Protein AF-A0AAV8X4K1-F1 (afdb_monomer)

Organism: NCBI:txid1586634

Nearest PDB structures (foldseek):
  5jjv-assembly1_A-2  TM=4.478E-01  e=1.675E-01  Helicobacter pylori 26695
  6en0-assembly1_A  TM=5.755E-01  e=1.522E+00  Enterococcus faecalis
  6en1-assembly1_A  TM=5.325E-01  e=1.259E+00  Enterococcus faecalis
  6en2-assembly1_B  TM=5.325E-01  e=1.621E+00  Enterococcus faecalis

Structure (mmCIF, N/CA/C/O backbone):
data_AF-A0AAV8X4K1-F1
#
_entry.id   AF-A0AAV8X4K1-F1
#
loop_
_atom_site.group_PDB
_atom_site.id
_atom_site.type_symbol
_atom_site.label_atom_id
_atom_site.label_alt_id
_atom_site.label_comp_id
_atom_site.label_asym_id
_atom_site.label_entity_id
_atom_site.label_seq_id
_atom_site.pdbx_PDB_ins_code
_atom_site.Cartn_x
_atom_site.Cartn_y
_atom_site.Cartn_z
_atom_site.occupancy
_atom_site.B_iso_or_equiv
_atom_site.auth_seq_id
_atom_site.auth_comp_id
_atom_site.auth_asym_id
_atom_site.auth_atom_id
_atom_site.pdbx_PDB_model_num
ATOM 1 N N . MET A 1 1 ? 25.367 -8.773 -40.277 1.00 38.41 1 MET A N 1
ATOM 2 C CA . MET A 1 1 ? 24.615 -7.497 -40.233 1.00 38.41 1 MET A CA 1
ATOM 3 C C . MET A 1 1 ? 23.124 -7.816 -40.137 1.00 38.41 1 MET A C 1
ATOM 5 O O . MET A 1 1 ? 22.572 -8.197 -41.152 1.00 38.41 1 MET A O 1
ATOM 9 N N . ASN A 1 2 ? 22.508 -7.791 -38.940 1.00 39.09 2 ASN A N 1
ATOM 10 C CA . ASN A 1 2 ? 21.033 -7.729 -38.762 1.00 39.09 2 ASN A CA 1
ATOM 11 C C . ASN A 1 2 ? 20.542 -7.603 -37.296 1.00 39.09 2 ASN A C 1
ATOM 13 O O . ASN A 1 2 ? 19.352 -7.737 -37.029 1.00 39.09 2 ASN A O 1
ATOM 17 N N . SER A 1 3 ? 21.407 -7.302 -36.323 1.00 43.59 3 SER A N 1
ATOM 18 C CA . SER A 1 3 ? 21.009 -7.189 -34.907 1.00 43.59 3 SER A CA 1
ATOM 19 C C . SER A 1 3 ? 20.423 -5.821 -34.508 1.00 43.59 3 SER A C 1
ATOM 21 O O . SER A 1 3 ? 19.959 -5.661 -33.386 1.00 43.59 3 SER A O 1
ATOM 23 N N . GLY A 1 4 ? 20.403 -4.832 -35.411 1.00 51.81 4 GLY A N 1
ATOM 24 C CA . GLY A 1 4 ? 19.961 -3.459 -35.110 1.00 51.81 4 GLY A CA 1
ATOM 25 C C . GLY A 1 4 ? 18.458 -3.176 -35.268 1.00 51.81 4 GLY A C 1
ATOM 26 O O . GLY A 1 4 ? 17.99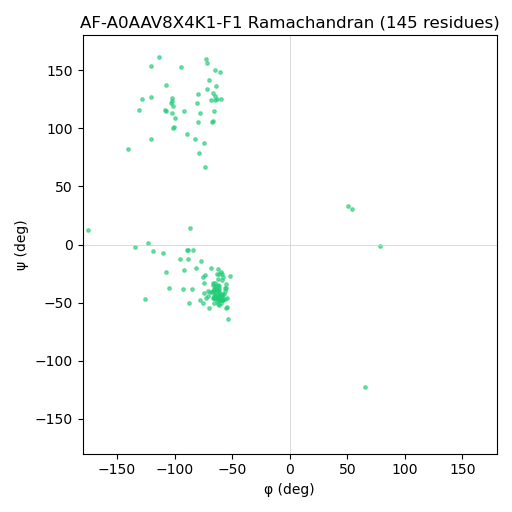4 -2.134 -34.816 1.00 51.81 4 GLY A O 1
ATOM 27 N N . SER A 1 5 ? 17.679 -4.068 -35.895 1.00 57.91 5 SER A N 1
ATOM 28 C CA . SER A 1 5 ? 16.265 -3.794 -36.231 1.00 57.91 5 SER A CA 1
ATOM 29 C C . SER A 1 5 ? 15.271 -4.265 -35.158 1.00 57.91 5 SER A C 1
ATOM 31 O O . SER A 1 5 ? 14.301 -3.567 -34.862 1.00 57.91 5 SER A O 1
ATOM 33 N N . ALA A 1 6 ? 15.513 -5.425 -34.537 1.00 62.53 6 ALA A N 1
ATOM 34 C CA . ALA A 1 6 ? 14.580 -6.032 -33.582 1.00 62.53 6 ALA A CA 1
ATOM 35 C C . ALA A 1 6 ? 14.539 -5.279 -32.241 1.00 62.53 6 ALA A C 1
ATOM 37 O O . ALA A 1 6 ? 13.466 -4.915 -31.763 1.00 62.53 6 ALA A O 1
ATOM 38 N N . THR A 1 7 ? 15.707 -4.944 -31.687 1.00 69.38 7 THR A N 1
ATOM 39 C CA . THR A 1 7 ? 15.827 -4.210 -30.417 1.00 69.38 7 THR A CA 1
ATOM 40 C C . THR A 1 7 ? 15.245 -2.797 -30.512 1.00 69.38 7 THR A C 1
ATOM 42 O O . THR A 1 7 ? 14.607 -2.320 -29.575 1.00 69.38 7 THR A O 1
ATOM 45 N N . GLY A 1 8 ? 15.398 -2.139 -31.668 1.00 77.94 8 GLY A N 1
ATOM 46 C CA . GLY A 1 8 ? 14.806 -0.825 -31.930 1.00 77.94 8 GLY A CA 1
ATOM 47 C C . GLY A 1 8 ? 13.277 -0.863 -32.003 1.00 77.94 8 GLY A C 1
ATOM 48 O O . GLY A 1 8 ? 12.614 0.001 -31.431 1.00 77.94 8 GLY A O 1
ATOM 49 N N . LYS A 1 9 ? 12.701 -1.893 -32.640 1.00 82.81 9 LYS A N 1
ATOM 50 C CA . LYS A 1 9 ? 11.244 -2.106 -32.667 1.00 82.81 9 LYS A CA 1
ATOM 51 C C . LYS A 1 9 ? 10.690 -2.400 -31.274 1.00 82.81 9 LYS A C 1
ATOM 53 O O . LYS A 1 9 ? 9.696 -1.794 -30.887 1.00 82.81 9 LYS A O 1
ATOM 58 N N . LEU A 1 10 ? 11.359 -3.262 -30.505 1.00 82.44 10 LEU A N 1
ATOM 59 C CA . LEU A 1 10 ? 10.973 -3.573 -29.127 1.00 82.44 10 LEU A CA 1
ATOM 60 C C . LEU A 1 10 ? 10.974 -2.312 -28.250 1.00 82.44 10 LEU A C 1
ATOM 62 O O . LEU A 1 10 ? 10.019 -2.069 -27.517 1.00 82.44 10 LEU A O 1
ATOM 66 N N . PHE A 1 11 ? 12.001 -1.467 -28.378 1.00 84.19 11 PHE A N 1
ATOM 67 C CA . PHE A 1 11 ? 12.064 -0.182 -27.682 1.00 84.19 11 PHE A CA 1
ATOM 68 C C . PHE A 1 11 ? 10.874 0.728 -28.022 1.00 84.19 11 PHE A C 1
ATOM 70 O O . PHE A 1 11 ? 10.235 1.258 -27.114 1.00 84.19 11 PHE A O 1
ATOM 77 N N . GLN A 1 12 ? 10.539 0.874 -29.308 1.00 86.56 12 GLN A N 1
ATOM 78 C CA . GLN A 1 12 ? 9.395 1.685 -29.742 1.00 86.56 12 GLN A CA 1
ATOM 79 C C . GLN A 1 12 ? 8.068 1.149 -29.194 1.00 86.56 12 GLN A C 1
ATOM 81 O O . GLN A 1 12 ? 7.245 1.925 -28.713 1.00 86.56 12 GLN A O 1
ATOM 86 N N . ILE A 1 13 ? 7.884 -0.174 -29.198 1.00 89.12 13 ILE A N 1
ATOM 87 C CA . ILE A 1 13 ? 6.690 -0.819 -28.639 1.00 89.12 13 ILE A CA 1
ATOM 88 C C . ILE A 1 13 ? 6.579 -0.532 -27.138 1.00 89.12 13 ILE A C 1
ATOM 90 O O . ILE A 1 13 ? 5.516 -0.124 -26.679 1.00 89.12 13 ILE A O 1
ATOM 94 N N . ILE A 1 14 ? 7.666 -0.680 -26.372 1.00 89.44 14 ILE A N 1
ATOM 95 C CA . ILE A 1 14 ? 7.671 -0.402 -24.926 1.00 89.44 14 ILE A CA 1
ATOM 96 C C . ILE A 1 14 ? 7.283 1.054 -24.655 1.00 89.44 14 ILE A C 1
ATOM 98 O O . ILE A 1 14 ? 6.441 1.319 -23.797 1.00 89.44 14 ILE A O 1
ATOM 102 N N . VAL A 1 15 ? 7.878 1.998 -25.388 1.00 90.31 15 VAL A N 1
ATOM 103 C CA . VAL A 1 15 ? 7.570 3.427 -25.247 1.00 90.31 15 VAL A CA 1
ATOM 104 C C . VAL A 1 15 ? 6.100 3.693 -25.567 1.00 90.31 15 VAL A C 1
ATOM 106 O O . VAL A 1 15 ? 5.419 4.333 -24.768 1.00 90.31 15 VAL A O 1
ATOM 109 N N . TYR A 1 16 ? 5.594 3.161 -26.682 1.00 92.56 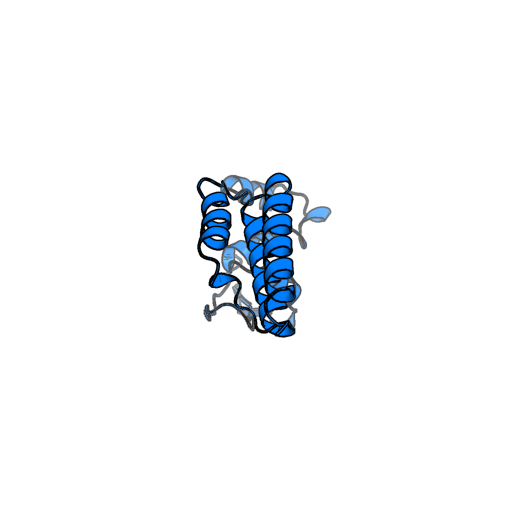16 TYR A N 1
ATOM 110 C CA . TYR A 1 16 ? 4.198 3.317 -27.081 1.00 92.56 16 TYR A CA 1
ATOM 111 C C . TYR A 1 16 ? 3.235 2.763 -26.028 1.00 92.56 16 TYR A C 1
ATOM 113 O O . TYR A 1 16 ? 2.313 3.460 -25.622 1.00 92.56 16 TYR A O 1
ATOM 121 N N . VAL A 1 17 ? 3.481 1.548 -25.531 1.00 91.69 17 VAL A N 1
ATOM 122 C CA . VAL A 1 17 ? 2.648 0.898 -24.510 1.00 91.69 17 VAL A CA 1
ATOM 123 C C . VAL A 1 17 ? 2.613 1.722 -23.222 1.00 91.69 17 VAL A C 1
ATOM 125 O O . VAL A 1 17 ? 1.538 1.972 -22.681 1.00 91.69 17 VAL A O 1
ATOM 128 N N . VAL A 1 18 ? 3.767 2.191 -22.738 1.00 92.62 18 VAL A N 1
ATOM 129 C CA . VAL A 1 18 ? 3.840 2.998 -21.508 1.00 92.62 18 VAL A CA 1
ATOM 130 C C . VAL A 1 18 ? 3.132 4.344 -21.680 1.00 92.62 18 VAL A C 1
ATOM 132 O O . VAL A 1 18 ? 2.398 4.762 -20.785 1.00 92.62 18 VAL A O 1
ATOM 135 N N . ILE A 1 19 ? 3.311 5.014 -22.822 1.00 91.44 19 ILE A N 1
ATOM 136 C CA . ILE A 1 19 ? 2.626 6.280 -23.116 1.00 91.44 19 ILE A CA 1
ATOM 137 C C . ILE A 1 19 ? 1.118 6.052 -23.237 1.00 91.44 19 ILE A C 1
ATOM 139 O O . ILE A 1 19 ? 0.353 6.780 -22.613 1.00 91.44 19 ILE A O 1
ATOM 143 N N . TYR A 1 20 ? 0.688 5.025 -23.968 1.00 94.00 20 TYR A N 1
ATOM 144 C CA . TYR A 1 20 ? -0.721 4.671 -24.109 1.00 94.00 20 TYR A CA 1
ATOM 145 C C . TYR A 1 20 ? -1.371 4.474 -22.736 1.00 94.00 20 TYR A C 1
ATOM 147 O O . TYR A 1 20 ? -2.324 5.175 -22.411 1.00 94.00 20 TYR A O 1
ATOM 155 N N . PHE A 1 21 ? -0.803 3.618 -21.876 1.00 93.44 21 PHE A N 1
ATOM 156 C CA . PHE A 1 21 ? -1.345 3.386 -20.534 1.00 93.44 21 PHE A CA 1
ATOM 157 C C . PHE A 1 21 ? -1.341 4.634 -19.651 1.00 93.44 21 PHE A C 1
ATOM 159 O O . PHE A 1 21 ? -2.235 4.766 -18.817 1.00 93.44 21 PHE A O 1
ATOM 166 N N . SER A 1 22 ? -0.400 5.565 -19.838 1.00 92.12 22 SER A N 1
ATOM 167 C CA . SER A 1 22 ? -0.348 6.798 -19.040 1.00 92.12 22 SER A CA 1
ATOM 168 C C . SER A 1 22 ? -1.608 7.664 -19.154 1.00 92.12 22 SER A C 1
ATOM 170 O O . SER A 1 22 ? -1.921 8.389 -18.216 1.00 92.12 22 SER A O 1
ATOM 172 N N . PHE A 1 23 ? -2.369 7.537 -20.246 1.00 91.38 23 PHE A N 1
ATOM 173 C CA . PHE A 1 23 ? -3.650 8.226 -20.416 1.00 91.38 23 PHE A CA 1
ATOM 174 C C . PHE A 1 23 ? -4.826 7.533 -19.715 1.00 91.38 23 PHE A C 1
ATOM 176 O O . PHE A 1 23 ? -5.841 8.176 -19.460 1.00 91.38 23 PHE A O 1
ATOM 183 N N . PHE A 1 24 ? -4.710 6.240 -19.400 1.00 91.81 24 PHE A N 1
ATOM 184 C CA . PHE A 1 24 ? -5.820 5.438 -18.870 1.00 91.81 24 PHE A CA 1
ATOM 185 C C . PHE A 1 24 ? -5.689 5.098 -17.387 1.00 91.81 24 PHE A C 1
ATOM 187 O O . PHE A 1 24 ? -6.696 4.793 -16.747 1.00 91.81 24 PHE A O 1
ATOM 194 N N . VAL A 1 25 ? -4.474 5.101 -16.827 1.00 91.62 25 VAL A N 1
ATOM 195 C CA . VAL A 1 25 ? -4.240 4.640 -15.451 1.00 91.62 25 VAL A CA 1
ATOM 196 C C . VAL A 1 25 ? -3.643 5.714 -14.561 1.00 91.62 25 VAL A C 1
ATOM 198 O O . VAL A 1 25 ? -2.917 6.600 -15.002 1.00 91.62 25 VAL A O 1
ATOM 201 N N . VAL A 1 26 ? -3.904 5.588 -13.259 1.00 90.38 26 VAL A N 1
ATOM 202 C CA . VAL A 1 26 ? -3.285 6.460 -12.260 1.00 90.38 26 VAL A CA 1
ATOM 203 C C . VAL A 1 26 ? -1.764 6.248 -12.212 1.00 90.38 26 VAL A C 1
ATOM 205 O O . VAL A 1 26 ? -1.290 5.124 -12.421 1.00 90.38 26 VAL A O 1
ATOM 208 N N . PRO A 1 27 ? -0.979 7.279 -11.858 1.00 90.94 27 PRO A N 1
ATOM 209 C CA . PRO A 1 27 ? 0.483 7.212 -11.903 1.00 90.94 27 PRO A CA 1
ATOM 210 C C . PRO A 1 27 ? 1.119 6.065 -11.103 1.00 90.94 27 PRO A C 1
ATOM 212 O O . PRO A 1 27 ? 2.106 5.465 -11.535 1.00 90.94 27 PRO A O 1
ATOM 215 N N . SER A 1 28 ? 0.524 5.692 -9.965 1.00 89.00 28 SER A N 1
ATOM 216 C CA . SER A 1 28 ? 0.991 4.555 -9.165 1.00 89.00 28 SER A CA 1
ATOM 217 C C . SER A 1 28 ? 0.830 3.224 -9.903 1.00 8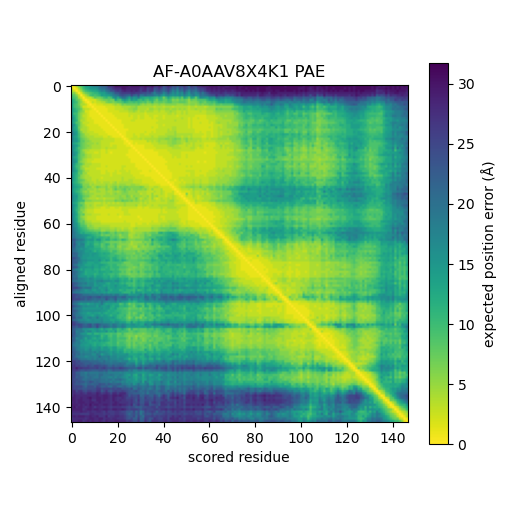9.00 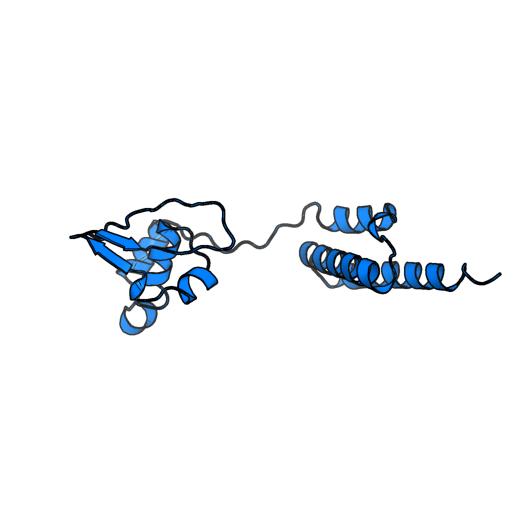28 SER A C 1
ATOM 219 O O . SER A 1 28 ? 1.714 2.375 -9.840 1.00 89.00 28 SER A O 1
ATOM 221 N N . THR A 1 29 ? -0.270 3.050 -10.637 1.00 91.31 29 THR A N 1
ATOM 222 C CA . THR A 1 29 ? -0.522 1.855 -11.453 1.00 91.31 29 THR A CA 1
ATOM 223 C C . THR A 1 29 ? 0.401 1.829 -12.666 1.00 91.31 29 THR A C 1
ATOM 225 O O . THR A 1 29 ? 0.974 0.786 -12.975 1.00 91.31 29 THR A O 1
ATOM 228 N N . LEU A 1 30 ? 0.632 2.983 -13.300 1.00 93.19 30 LEU A N 1
ATOM 229 C CA . LEU A 1 30 ? 1.594 3.108 -14.397 1.00 93.19 30 LEU A CA 1
ATOM 230 C C . LEU A 1 30 ? 2.999 2.666 -13.964 1.00 93.19 30 LEU A C 1
ATOM 232 O O . LEU A 1 30 ? 3.676 1.932 -14.684 1.00 93.19 30 LEU A O 1
ATOM 236 N N . TRP A 1 31 ? 3.425 3.069 -12.763 1.00 92.19 31 TRP A N 1
ATOM 237 C CA . TRP A 1 31 ? 4.707 2.659 -12.189 1.00 92.19 31 TRP A CA 1
ATOM 238 C C . TRP A 1 31 ? 4.799 1.143 -11.975 1.00 92.19 31 TRP A C 1
ATOM 240 O O . TRP A 1 31 ? 5.850 0.546 -12.228 1.00 92.19 31 TRP A O 1
ATOM 250 N N . VAL A 1 32 ? 3.705 0.510 -11.538 1.00 92.06 32 VAL A N 1
ATOM 251 C CA . VAL A 1 32 ? 3.621 -0.952 -11.397 1.00 92.06 32 VAL A CA 1
ATOM 252 C C . VAL A 1 32 ? 3.767 -1.626 -12.758 1.00 92.06 32 VAL A C 1
ATOM 254 O O . VAL A 1 32 ? 4.616 -2.503 -12.892 1.00 92.06 32 VAL A O 1
ATOM 257 N N . TYR A 1 33 ? 3.039 -1.183 -13.785 1.00 93.12 33 TYR A N 1
ATOM 258 C CA . TYR A 1 33 ? 3.159 -1.746 -15.136 1.00 93.12 33 TYR A CA 1
ATOM 259 C C . TYR A 1 33 ? 4.558 -1.578 -15.722 1.00 93.12 33 TYR A C 1
ATOM 261 O O . TYR A 1 33 ? 5.118 -2.539 -16.246 1.00 93.12 33 TYR A O 1
ATOM 269 N N . TYR A 1 34 ? 5.168 -0.402 -15.568 1.00 93.06 34 TYR A N 1
ATOM 270 C CA . TYR A 1 34 ? 6.561 -0.187 -15.955 1.00 93.06 34 TYR A CA 1
ATOM 271 C C . TYR A 1 34 ? 7.516 -1.138 -15.216 1.00 93.06 34 TYR A C 1
ATOM 273 O O . TYR A 1 34 ? 8.419 -1.714 -15.822 1.00 93.06 34 TYR A O 1
ATOM 281 N N . SER A 1 35 ? 7.309 -1.335 -13.911 1.00 91.56 35 SER A N 1
ATOM 282 C CA . SER A 1 35 ? 8.137 -2.232 -13.096 1.00 91.56 35 SER A CA 1
ATOM 283 C C . SER A 1 35 ? 7.972 -3.696 -13.506 1.00 91.56 35 SER A C 1
ATOM 285 O O . SER A 1 35 ? 8.968 -4.410 -13.599 1.00 91.56 35 SER A O 1
ATOM 287 N N . MET A 1 36 ? 6.745 -4.128 -13.810 1.00 93.31 36 MET A N 1
ATOM 288 C CA . MET A 1 36 ? 6.461 -5.463 -14.341 1.00 93.31 36 MET A CA 1
ATOM 289 C C . MET A 1 36 ? 7.135 -5.667 -15.696 1.00 93.31 36 MET A C 1
ATOM 291 O O . MET A 1 36 ? 7.901 -6.612 -15.844 1.00 93.31 36 MET A O 1
ATOM 295 N N . LEU A 1 37 ? 6.939 -4.743 -16.643 1.00 92.19 37 LEU A N 1
ATOM 296 C CA . LEU A 1 37 ? 7.584 -4.778 -17.960 1.00 92.19 37 LEU A CA 1
ATOM 297 C C . LEU A 1 37 ? 9.104 -4.878 -17.837 1.00 92.19 37 LEU A C 1
ATOM 299 O O . LEU A 1 37 ? 9.723 -5.712 -18.493 1.00 92.19 37 LEU A O 1
ATOM 303 N N . ARG A 1 38 ? 9.705 -4.071 -16.957 1.00 90.75 38 ARG A N 1
ATOM 304 C CA . ARG A 1 38 ? 11.144 -4.105 -16.686 1.00 90.75 38 ARG A CA 1
ATOM 305 C C . ARG A 1 38 ? 11.606 -5.471 -16.191 1.00 90.75 38 ARG A C 1
ATOM 307 O O . ARG A 1 38 ? 12.622 -5.954 -16.681 1.00 90.75 38 ARG A O 1
ATOM 314 N N . SER A 1 39 ? 10.909 -6.067 -15.227 1.00 92.06 39 SER A N 1
ATOM 315 C CA . SER A 1 39 ? 11.282 -7.381 -14.696 1.00 92.06 39 SER A CA 1
ATOM 316 C C . SER A 1 39 ? 11.109 -8.478 -15.741 1.00 92.06 39 SER A C 1
ATOM 318 O O . SER A 1 39 ? 12.023 -9.267 -15.947 1.00 92.06 39 SER A O 1
ATOM 320 N N . THR A 1 40 ? 9.980 -8.499 -16.447 1.00 91.69 40 THR A N 1
ATOM 321 C CA . THR A 1 40 ? 9.684 -9.505 -17.472 1.00 91.69 40 THR A CA 1
ATOM 322 C C . THR A 1 40 ? 10.699 -9.449 -18.612 1.00 91.69 40 THR A C 1
ATOM 324 O O . THR A 1 40 ? 11.337 -10.450 -18.912 1.00 91.69 40 THR A O 1
ATOM 327 N N . ILE A 1 41 ? 10.928 -8.275 -19.201 1.00 89.56 41 ILE A N 1
ATOM 328 C CA . ILE A 1 41 ? 11.889 -8.106 -20.304 1.00 89.56 41 ILE A CA 1
ATOM 329 C C . ILE A 1 41 ? 13.327 -8.354 -19.829 1.00 89.56 41 ILE A C 1
ATOM 331 O O . ILE A 1 41 ? 14.133 -8.905 -20.573 1.00 89.56 41 ILE A O 1
ATOM 335 N N . GLY A 1 42 ? 13.643 -8.010 -18.578 1.00 89.06 42 GLY A N 1
ATOM 336 C CA . GLY A 1 42 ? 14.929 -8.347 -17.975 1.00 89.06 42 GLY A CA 1
ATOM 337 C C . GLY A 1 42 ? 15.171 -9.857 -17.879 1.00 89.06 42 GLY A C 1
ATOM 338 O O . GLY A 1 42 ? 16.300 -10.289 -18.073 1.00 89.06 42 GLY A O 1
ATOM 339 N N . ILE A 1 43 ? 14.130 -10.657 -17.626 1.00 91.38 43 ILE A N 1
ATOM 340 C CA . ILE A 1 43 ? 14.227 -12.123 -17.549 1.00 91.38 43 ILE A CA 1
ATOM 341 C C . ILE A 1 43 ? 14.292 -12.754 -18.945 1.00 91.38 43 ILE A C 1
ATOM 343 O O . ILE A 1 43 ? 15.140 -13.607 -19.182 1.00 91.38 43 ILE A O 1
ATOM 347 N N . PHE A 1 44 ? 13.403 -12.355 -19.860 1.00 90.25 44 PHE A N 1
ATOM 348 C CA . PHE A 1 44 ? 13.252 -13.032 -21.155 1.00 90.25 44 PHE A CA 1
ATOM 349 C C . PHE A 1 44 ? 14.234 -12.548 -22.225 1.00 90.25 44 PHE A C 1
ATOM 351 O O . PHE A 1 44 ? 14.747 -13.355 -22.990 1.00 90.25 44 PHE A O 1
ATOM 358 N N . GLU A 1 45 ? 14.516 -11.246 -22.268 1.00 85.81 45 GLU A N 1
ATOM 359 C CA . GLU A 1 45 ? 15.328 -10.629 -23.326 1.00 85.81 45 GLU A CA 1
ATOM 360 C C . GLU A 1 45 ? 16.699 -10.161 -22.813 1.00 85.81 45 GLU A C 1
ATOM 362 O O . GLU A 1 45 ? 17.535 -9.711 -23.592 1.00 85.81 45 GLU A O 1
ATOM 367 N N . ASN A 1 46 ? 16.939 -10.225 -21.494 1.00 86.62 46 ASN A N 1
ATOM 368 C CA . ASN A 1 46 ? 18.137 -9.693 -20.831 1.00 86.62 46 ASN A CA 1
ATOM 369 C C . ASN A 1 46 ? 18.401 -8.202 -21.151 1.00 86.62 46 ASN A C 1
ATOM 371 O O . ASN A 1 46 ? 19.540 -7.731 -21.187 1.00 86.62 46 ASN A O 1
ATOM 375 N N . ILE A 1 47 ? 17.334 -7.431 -21.394 1.00 86.19 47 ILE A N 1
ATOM 376 C CA . ILE A 1 47 ? 17.409 -5.996 -21.694 1.00 86.19 47 ILE A CA 1
ATOM 377 C C . ILE A 1 47 ? 17.030 -5.189 -20.453 1.00 86.19 47 ILE A C 1
ATOM 379 O O . ILE A 1 47 ? 15.941 -5.318 -19.892 1.00 86.19 47 ILE A O 1
ATOM 383 N N . ASN A 1 48 ? 17.904 -4.263 -20.057 1.00 84.50 48 ASN A N 1
ATOM 384 C CA . ASN A 1 48 ? 17.640 -3.371 -18.935 1.00 84.50 48 ASN A CA 1
ATOM 385 C C . ASN A 1 48 ? 16.925 -2.083 -19.378 1.00 84.50 48 ASN A C 1
ATOM 387 O O . ASN A 1 48 ? 17.564 -1.084 -19.706 1.00 84.50 48 ASN A O 1
ATOM 391 N N . ILE A 1 49 ? 15.591 -2.064 -19.287 1.00 85.12 49 ILE A N 1
ATOM 392 C CA . ILE A 1 49 ? 14.755 -0.893 -19.632 1.00 85.12 49 ILE A CA 1
ATOM 393 C C . ILE A 1 49 ? 15.113 0.354 -18.803 1.00 85.12 49 ILE A C 1
ATOM 395 O O . ILE A 1 49 ? 14.946 1.481 -19.264 1.00 85.12 49 ILE A O 1
ATOM 399 N N . LYS A 1 50 ? 15.684 0.188 -17.599 1.00 83.81 50 LYS A N 1
ATOM 400 C CA . LYS A 1 50 ? 16.130 1.323 -16.770 1.00 83.81 50 LYS A CA 1
ATOM 401 C C . LYS A 1 50 ? 17.231 2.146 -17.449 1.00 83.81 50 LYS A C 1
ATOM 403 O O . LYS A 1 50 ? 17.406 3.308 -17.095 1.00 83.81 50 LYS A O 1
ATOM 408 N N . ALA A 1 51 ? 17.959 1.580 -18.415 1.00 84.88 51 ALA A N 1
ATOM 409 C CA . ALA A 1 51 ? 18.937 2.324 -19.205 1.00 84.88 51 ALA A CA 1
ATOM 410 C C . ALA A 1 51 ? 18.286 3.465 -20.012 1.00 84.88 51 ALA A C 1
ATOM 412 O O . ALA A 1 51 ? 18.932 4.478 -20.279 1.00 84.88 51 ALA A O 1
ATOM 413 N N . PHE A 1 52 ? 16.991 3.362 -20.332 1.00 88.19 52 PHE A N 1
ATOM 414 C CA . PHE A 1 52 ? 16.238 4.391 -21.043 1.00 88.19 52 PHE A CA 1
ATOM 415 C C . PHE A 1 52 ? 15.835 5.539 -20.108 1.00 88.19 52 PHE A C 1
ATOM 417 O O . PHE A 1 52 ? 14.687 5.652 -19.672 1.00 88.19 52 PHE A O 1
ATOM 424 N N . GLN A 1 53 ? 16.788 6.430 -19.820 1.00 88.38 53 GLN A N 1
ATOM 425 C CA . GLN A 1 53 ? 16.615 7.525 -18.856 1.00 88.38 53 GLN A CA 1
ATOM 426 C C . GLN A 1 53 ? 15.411 8.426 -19.156 1.00 88.38 53 GLN A C 1
ATOM 428 O O . GLN A 1 53 ? 14.712 8.820 -18.230 1.00 88.38 53 GLN A O 1
ATOM 433 N N . LYS A 1 54 ? 15.121 8.713 -20.435 1.00 90.94 54 LYS A N 1
ATOM 434 C CA . LYS A 1 54 ? 13.970 9.547 -20.829 1.00 90.94 54 LYS A CA 1
ATOM 435 C C . LYS A 1 54 ? 12.631 8.903 -20.462 1.00 90.94 54 LYS A C 1
ATOM 437 O O . LYS A 1 54 ? 11.775 9.562 -19.882 1.00 90.94 54 LYS A O 1
ATOM 442 N N . LEU A 1 55 ? 12.473 7.612 -20.759 1.00 90.56 55 LEU A N 1
ATOM 443 C CA . LEU A 1 55 ? 11.264 6.858 -20.423 1.00 90.56 55 LEU A CA 1
ATOM 444 C C . LEU A 1 55 ? 11.112 6.726 -18.904 1.00 90.56 55 LEU A C 1
ATOM 446 O O . LEU A 1 55 ? 10.036 6.954 -18.358 1.00 90.56 55 LEU A O 1
ATOM 450 N N . TYR A 1 56 ? 12.208 6.413 -18.212 1.00 91.31 56 TYR A N 1
ATOM 451 C CA . TYR A 1 56 ? 12.223 6.330 -16.757 1.00 91.31 56 TYR A CA 1
ATOM 452 C C . TYR A 1 56 ? 11.850 7.667 -16.096 1.00 91.31 56 TYR A C 1
ATOM 454 O O . TYR A 1 56 ? 11.021 7.697 -15.186 1.00 91.31 56 TYR A O 1
ATOM 462 N N . ALA A 1 57 ? 12.422 8.775 -16.574 1.00 92.31 57 ALA A N 1
ATOM 463 C CA . ALA A 1 57 ? 12.102 10.116 -16.100 1.00 92.31 57 ALA A CA 1
ATOM 464 C C . ALA A 1 57 ? 10.629 10.460 -16.348 1.00 92.31 57 ALA A C 1
ATOM 466 O O . ALA A 1 57 ? 9.972 10.932 -15.426 1.00 92.31 57 ALA A O 1
ATOM 467 N N . PHE A 1 58 ? 10.089 10.148 -17.532 1.00 92.50 58 PHE A N 1
ATOM 468 C CA . PHE A 1 58 ? 8.670 10.337 -17.846 1.00 92.50 58 PHE A CA 1
ATOM 469 C C . PHE A 1 58 ? 7.765 9.621 -16.836 1.00 92.50 58 PHE A C 1
ATOM 471 O O . PHE A 1 58 ? 6.943 10.262 -16.186 1.00 92.50 58 PHE A O 1
ATOM 478 N N . VAL A 1 59 ? 7.965 8.315 -16.626 1.00 92.38 59 VAL A N 1
ATOM 479 C CA . VAL A 1 59 ? 7.152 7.521 -15.686 1.00 92.38 59 VAL A CA 1
ATOM 480 C C . VAL A 1 59 ? 7.293 8.035 -14.246 1.00 92.38 59 VAL A C 1
ATOM 482 O O . VAL A 1 59 ? 6.324 8.044 -13.487 1.00 92.38 59 VAL A O 1
ATOM 485 N N . LYS A 1 60 ? 8.479 8.524 -13.862 1.00 90.12 60 LYS A N 1
ATOM 486 C CA . LYS A 1 60 ? 8.706 9.143 -12.549 1.00 90.12 60 LYS A CA 1
ATOM 487 C C . LYS A 1 60 ? 7.985 10.484 -12.404 1.00 90.12 60 LYS A C 1
ATOM 489 O O . LYS A 1 60 ? 7.416 10.742 -11.347 1.00 90.12 60 LYS A O 1
ATOM 494 N N . MET A 1 61 ? 7.989 11.315 -13.445 1.00 91.44 61 MET A N 1
ATOM 495 C CA . MET A 1 61 ? 7.320 12.617 -13.449 1.00 91.44 61 MET A CA 1
ATOM 496 C C . MET A 1 61 ? 5.802 12.490 -13.341 1.00 91.44 61 MET A C 1
ATOM 498 O O . MET A 1 61 ? 5.194 13.304 -12.659 1.00 91.44 61 MET A O 1
ATOM 502 N N . GLN A 1 62 ? 5.202 11.439 -13.909 1.00 88.81 62 GLN A N 1
ATOM 503 C CA . GLN A 1 62 ? 3.761 11.187 -13.767 1.00 88.81 62 GLN A CA 1
ATOM 504 C C . GLN A 1 62 ? 3.328 11.036 -12.300 1.00 88.81 62 GLN A C 1
ATOM 506 O O . GLN A 1 62 ? 2.210 11.387 -11.941 1.00 88.81 62 GLN A O 1
ATOM 511 N N . ASN A 1 63 ? 4.206 10.536 -11.424 1.00 85.19 63 ASN A N 1
ATOM 512 C CA . ASN A 1 63 ? 3.902 10.399 -9.997 1.00 85.19 63 ASN A CA 1
ATOM 513 C C . ASN A 1 63 ? 3.981 11.720 -9.214 1.00 85.19 63 ASN A C 1
ATOM 515 O O . ASN A 1 63 ? 3.510 11.774 -8.075 1.00 85.19 63 ASN A O 1
ATOM 519 N N . VAL A 1 64 ? 4.576 12.776 -9.774 1.00 86.94 64 VAL A N 1
ATOM 520 C CA . VAL A 1 64 ? 4.725 14.060 -9.079 1.00 86.94 64 VAL A CA 1
ATOM 521 C C . VAL A 1 64 ? 3.349 14.699 -8.901 1.00 86.94 64 VAL A C 1
ATOM 523 O O . VAL A 1 64 ? 2.606 14.882 -9.856 1.00 86.94 64 VAL A O 1
ATOM 526 N N . GLY A 1 65 ? 2.993 15.025 -7.657 1.00 81.69 65 GLY A N 1
ATOM 527 C CA . GLY A 1 65 ? 1.693 15.622 -7.326 1.00 81.69 65 GLY A CA 1
AT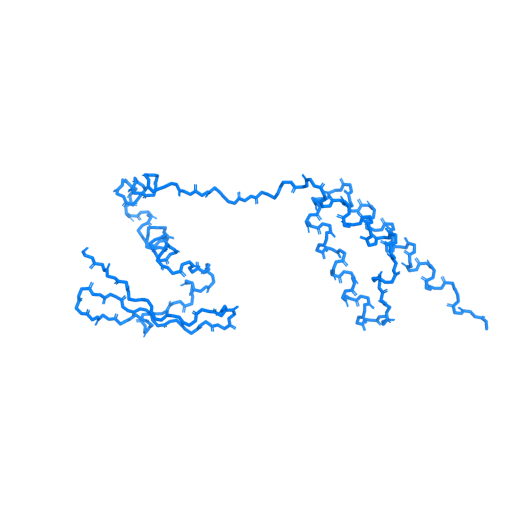OM 528 C C . GLY A 1 65 ? 0.522 14.633 -7.276 1.00 81.69 65 GLY A C 1
ATOM 529 O O . GLY A 1 65 ? -0.587 15.035 -6.920 1.00 81.69 65 GLY A O 1
ATOM 530 N N . ASN A 1 66 ? 0.747 13.343 -7.557 1.00 82.81 66 ASN A N 1
ATOM 531 C CA . ASN A 1 66 ? -0.295 12.329 -7.439 1.00 82.81 66 ASN A CA 1
ATOM 532 C C . ASN A 1 66 ? -0.709 12.150 -5.967 1.00 82.81 66 ASN A C 1
ATOM 534 O O . ASN A 1 66 ? 0.071 11.682 -5.131 1.00 82.81 66 ASN A O 1
ATOM 538 N N . LYS A 1 67 ? -1.957 12.498 -5.641 1.00 80.88 67 LYS A N 1
ATOM 539 C CA . LYS A 1 67 ? -2.522 12.271 -4.308 1.00 80.88 67 LYS A CA 1
ATOM 540 C C . LYS A 1 67 ? -2.963 10.817 -4.192 1.00 80.88 67 LYS A C 1
ATOM 542 O O . LYS A 1 67 ? -3.987 10.416 -4.737 1.00 80.88 67 LYS A O 1
ATOM 547 N N . VAL A 1 68 ? -2.192 10.027 -3.450 1.00 80.38 68 VAL A N 1
ATOM 548 C CA . VAL A 1 68 ? -2.532 8.628 -3.171 1.00 80.38 68 VAL A CA 1
ATOM 549 C C . VAL A 1 68 ? -3.873 8.559 -2.438 1.00 80.38 68 VAL A C 1
ATOM 551 O O . VAL A 1 68 ? -4.035 9.156 -1.371 1.00 80.38 68 VAL A O 1
ATOM 554 N N . LYS A 1 69 ? -4.823 7.788 -2.981 1.00 84.19 69 LYS A N 1
ATOM 555 C CA . LYS A 1 69 ? -6.071 7.451 -2.290 1.00 84.19 69 LYS A CA 1
ATOM 556 C C . LYS A 1 69 ? -5.739 6.547 -1.104 1.00 84.19 69 LYS A C 1
ATOM 558 O O . LYS A 1 69 ? -5.419 5.375 -1.281 1.00 84.19 69 LYS A O 1
ATOM 563 N N . LYS A 1 70 ? -5.789 7.102 0.103 1.00 83.44 70 LYS A N 1
ATOM 564 C CA . LYS A 1 70 ? -5.632 6.342 1.347 1.00 83.44 70 LYS A CA 1
ATOM 565 C C . LYS A 1 70 ? -7.000 5.937 1.890 1.00 83.44 70 LYS A C 1
ATOM 567 O O . LYS A 1 70 ? -7.998 6.609 1.629 1.00 83.44 70 LYS A O 1
ATOM 572 N N . ALA A 1 71 ? -7.041 4.833 2.632 1.00 83.94 71 ALA A N 1
ATOM 573 C CA . ALA A 1 71 ? -8.228 4.462 3.395 1.00 83.94 71 ALA A CA 1
ATOM 574 C C . ALA A 1 71 ? -8.550 5.553 4.430 1.00 83.94 71 ALA A C 1
ATOM 576 O O . ALA A 1 71 ? -7.639 6.211 4.941 1.00 83.94 71 ALA A O 1
ATOM 577 N N . LYS A 1 72 ? -9.841 5.747 4.734 1.00 85.56 72 LYS A N 1
ATOM 578 C CA . LYS A 1 72 ? -10.260 6.663 5.799 1.00 85.56 72 LYS A CA 1
ATOM 579 C C . LYS A 1 72 ? -9.712 6.136 7.125 1.00 85.56 72 LYS A C 1
ATOM 581 O O . LYS A 1 72 ? -9.954 4.985 7.478 1.00 85.56 72 LYS A O 1
ATOM 586 N N . ILE A 1 73 ? -8.977 6.983 7.835 1.00 85.12 73 ILE A N 1
ATOM 587 C CA . ILE A 1 73 ? -8.532 6.691 9.194 1.00 85.12 73 ILE A CA 1
ATOM 588 C C . ILE A 1 73 ? -9.718 6.989 10.112 1.00 85.12 73 ILE A C 1
ATOM 590 O O . ILE A 1 73 ? -10.253 8.096 10.078 1.00 85.12 73 ILE A O 1
ATOM 594 N N . LEU A 1 74 ? -10.157 5.984 10.868 1.00 83.69 74 LEU A N 1
ATOM 595 C CA . LEU A 1 74 ? -11.197 6.145 11.883 1.00 83.69 74 LEU A CA 1
ATOM 596 C C . LEU A 1 74 ? -10.622 6.918 13.071 1.00 83.69 74 LEU A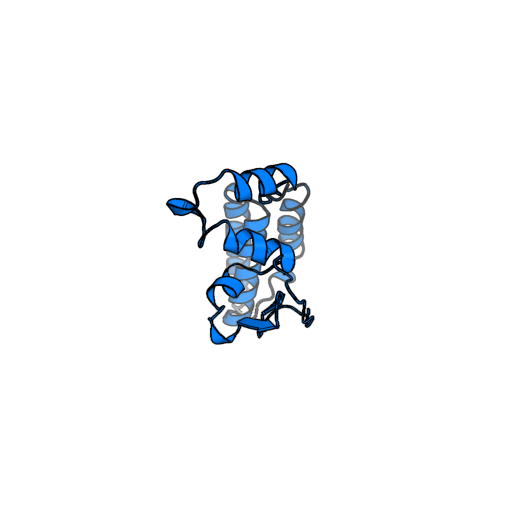 C 1
ATOM 598 O O . LEU A 1 74 ? -9.529 6.605 13.544 1.00 83.69 74 LEU A O 1
ATOM 602 N N . SER A 1 75 ? -11.361 7.915 13.549 1.00 87.50 75 SER A N 1
ATOM 603 C CA . SER A 1 75 ? -11.051 8.578 14.819 1.00 87.50 75 SER A CA 1
ATOM 604 C C . SER A 1 75 ? -11.386 7.679 16.015 1.00 87.50 75 SER A C 1
ATOM 606 O O . SER A 1 75 ? -12.204 6.767 15.903 1.00 87.50 75 SER A O 1
ATOM 608 N N . ASP A 1 76 ? -10.791 7.961 17.179 1.00 85.94 76 ASP A N 1
ATOM 609 C CA . ASP A 1 76 ? -11.079 7.232 18.426 1.00 85.94 76 ASP A CA 1
ATOM 610 C C . ASP A 1 76 ? -12.578 7.264 18.782 1.00 85.94 76 ASP A C 1
ATOM 612 O O . ASP A 1 76 ? -13.157 6.246 19.151 1.00 85.94 76 ASP A O 1
ATOM 616 N N . GLY A 1 77 ? -13.244 8.406 18.575 1.00 90.31 77 GLY A N 1
ATOM 617 C CA . GLY A 1 77 ? -14.686 8.541 18.791 1.00 90.31 77 GLY A CA 1
ATOM 618 C C . GLY A 1 77 ? -15.526 7.700 17.824 1.00 90.31 77 GLY A C 1
ATOM 619 O O . GLY A 1 77 ? -16.434 6.995 18.259 1.00 90.31 77 GLY A O 1
ATOM 620 N N . GLU A 1 78 ? -15.213 7.723 16.523 1.00 89.38 78 GLU A N 1
ATOM 621 C CA . GLU A 1 78 ? -15.906 6.891 15.523 1.00 89.38 78 GLU A CA 1
ATOM 622 C C . GLU A 1 78 ? -15.699 5.395 15.787 1.00 89.38 78 GLU A C 1
ATOM 624 O O . GLU A 1 78 ? -16.630 4.604 15.641 1.00 89.38 78 GLU A O 1
ATOM 629 N N . LEU A 1 79 ? -14.492 5.008 16.203 1.00 88.25 79 LEU A N 1
ATOM 630 C CA . LEU A 1 79 ? -14.163 3.637 16.562 1.00 88.25 79 LEU A CA 1
ATOM 631 C C . LEU A 1 79 ? -14.923 3.185 17.814 1.00 88.25 79 LEU A C 1
ATOM 633 O O . LEU A 1 79 ? -15.552 2.132 17.784 1.00 88.25 79 LEU A O 1
ATOM 637 N N . LYS A 1 80 ? -14.890 3.963 18.902 1.00 88.94 80 LYS A N 1
ATOM 638 C CA . LYS A 1 80 ? -15.623 3.648 20.139 1.00 88.94 80 LYS A CA 1
ATOM 639 C C . LYS A 1 80 ? -17.114 3.528 19.878 1.00 88.94 80 LYS A C 1
ATOM 641 O O . LYS A 1 80 ? -17.730 2.550 20.291 1.00 88.94 80 LYS A O 1
ATOM 646 N N . LYS A 1 81 ? -17.669 4.474 19.116 1.00 91.69 81 LYS A N 1
ATOM 647 C CA . LYS A 1 81 ? -19.063 4.435 18.679 1.00 91.69 81 LYS A CA 1
ATOM 648 C C . LYS A 1 81 ? -19.372 3.141 17.929 1.00 91.69 81 LYS A C 1
ATOM 650 O O . LYS A 1 81 ? -20.353 2.475 18.234 1.00 91.69 81 LYS A O 1
ATOM 655 N N . PHE A 1 82 ? -18.511 2.748 16.992 1.00 89.25 82 PHE A N 1
ATOM 656 C CA . PHE A 1 82 ? -18.660 1.491 16.264 1.00 89.25 82 PHE A CA 1
ATOM 657 C C . PHE A 1 82 ? -18.588 0.259 17.184 1.00 89.25 82 PHE A C 1
ATOM 659 O O . PHE A 1 82 ? -19.413 -0.643 17.058 1.00 89.25 82 PHE A O 1
ATOM 666 N N . LEU A 1 83 ? -17.640 0.217 18.123 1.00 88.50 83 LEU A N 1
ATOM 667 C CA . LEU A 1 83 ? -17.478 -0.913 19.041 1.00 88.50 83 LEU A CA 1
ATOM 668 C C . LEU A 1 83 ? -18.655 -1.055 20.018 1.00 88.50 83 LEU A C 1
ATOM 670 O O . LEU A 1 83 ? -19.030 -2.182 20.328 1.00 88.50 83 LEU A O 1
ATOM 674 N N . ILE A 1 84 ? -19.259 0.050 20.457 1.00 89.00 84 ILE A N 1
ATOM 675 C CA . ILE A 1 84 ? -20.353 0.050 21.440 1.00 89.00 84 ILE A CA 1
ATOM 676 C C . ILE A 1 84 ? -21.719 -0.108 20.761 1.00 89.00 84 ILE A C 1
ATOM 678 O O . ILE A 1 84 ? -22.506 -0.962 21.152 1.00 89.00 84 ILE A O 1
ATOM 682 N N . GLU A 1 85 ? -22.012 0.696 19.738 1.00 89.81 85 GLU A N 1
ATOM 683 C CA . GLU A 1 85 ? -23.374 0.835 19.202 1.00 89.81 85 GLU A CA 1
ATOM 684 C C . GLU A 1 85 ? -23.689 -0.129 18.048 1.00 89.81 85 GLU A C 1
ATOM 686 O O . GLU A 1 85 ? -24.859 -0.385 17.759 1.00 89.81 85 GLU A O 1
ATOM 691 N N . ALA A 1 86 ? -22.682 -0.661 17.342 1.00 90.12 86 ALA A N 1
ATOM 692 C CA . ALA A 1 86 ? -22.955 -1.565 16.225 1.00 90.12 86 ALA A CA 1
ATOM 693 C C . ALA A 1 86 ? -23.509 -2.908 16.729 1.00 90.12 86 ALA A C 1
ATOM 695 O O . ALA A 1 86 ? -23.043 -3.445 17.728 1.00 90.12 86 ALA A O 1
ATOM 696 N N . ARG A 1 87 ? -24.474 -3.488 16.008 1.00 89.25 87 ARG A N 1
ATOM 697 C CA . ARG A 1 87 ? -25.094 -4.771 16.381 1.00 89.25 87 ARG A CA 1
ATOM 698 C C . ARG A 1 87 ? -24.088 -5.923 16.326 1.00 89.25 87 ARG A C 1
ATOM 700 O O . ARG A 1 87 ? -23.509 -6.187 15.269 1.00 89.25 87 ARG A O 1
ATOM 707 N N . ASP A 1 88 ? -23.931 -6.638 17.436 1.00 89.00 88 ASP A N 1
ATOM 708 C CA . ASP A 1 88 ? -22.984 -7.755 17.551 1.00 89.00 88 ASP A CA 1
ATOM 709 C C . ASP A 1 88 ? -23.350 -8.936 16.654 1.00 89.00 88 ASP A C 1
ATOM 711 O O . ASP A 1 88 ? -22.481 -9.496 15.991 1.00 89.00 88 ASP A O 1
ATOM 715 N N . GLU A 1 89 ? -24.640 -9.231 16.518 1.00 85.25 89 GLU A N 1
ATOM 716 C CA . GLU A 1 89 ? -25.165 -10.296 15.649 1.00 85.25 89 GLU A CA 1
ATOM 717 C C . GLU A 1 89 ? -24.644 -10.221 14.203 1.00 85.25 89 GLU A C 1
ATOM 719 O O . GLU A 1 89 ? -24.552 -11.236 13.517 1.00 85.25 89 GLU A O 1
ATOM 724 N N . VAL A 1 90 ? -24.288 -9.018 13.738 1.00 84.25 90 VAL A N 1
ATOM 725 C CA . VAL A 1 90 ? -23.798 -8.769 12.376 1.00 84.25 90 VAL A CA 1
ATOM 726 C C . VAL A 1 90 ? -22.286 -8.527 12.342 1.00 84.25 90 VAL A C 1
ATOM 728 O O . VAL A 1 90 ? -21.616 -8.944 11.398 1.00 84.25 90 VAL A O 1
ATOM 731 N N . TYR A 1 91 ? -21.729 -7.836 13.342 1.00 85.75 91 TYR A N 1
ATOM 732 C CA . TYR A 1 91 ? -20.378 -7.263 13.257 1.00 85.75 91 TYR A CA 1
ATOM 733 C C . TYR A 1 91 ? -19.368 -7.794 14.281 1.00 85.75 91 TYR A C 1
ATOM 735 O O . TYR A 1 91 ? -18.190 -7.438 14.176 1.00 85.75 91 TYR A O 1
ATOM 743 N N . LEU A 1 92 ? -19.782 -8.637 15.235 1.00 78.56 92 LEU A N 1
ATOM 744 C CA . LEU A 1 92 ? -18.958 -9.066 16.373 1.00 78.56 92 LEU A CA 1
ATOM 745 C C . LEU A 1 92 ? -17.607 -9.653 15.934 1.00 78.56 92 LEU A C 1
ATOM 747 O O . LEU A 1 92 ? -16.561 -9.058 16.191 1.00 78.56 92 LEU A O 1
ATOM 751 N N . LEU A 1 93 ? -17.622 -10.776 15.210 1.00 71.06 93 LEU A N 1
ATOM 752 C CA . LEU A 1 93 ? -16.399 -11.483 14.808 1.00 71.06 93 LEU A CA 1
ATOM 753 C C . LEU A 1 93 ? -15.651 -10.784 13.666 1.00 71.06 93 LEU A C 1
ATOM 755 O O . LEU A 1 93 ? -14.449 -10.550 13.758 1.00 71.06 93 LEU A O 1
ATOM 759 N N . ALA A 1 94 ? -16.347 -10.434 12.582 1.00 71.62 94 ALA A N 1
ATOM 760 C CA . ALA A 1 94 ? -15.691 -9.984 11.353 1.00 71.62 94 ALA A CA 1
ATOM 761 C C . ALA A 1 94 ? -15.141 -8.552 11.428 1.00 71.62 94 ALA A C 1
ATOM 763 O O . ALA A 1 94 ? -14.193 -8.223 10.713 1.00 71.62 94 ALA A O 1
ATOM 764 N N . ALA A 1 95 ? -15.736 -7.688 12.256 1.00 82.38 95 ALA A N 1
ATOM 765 C CA . ALA A 1 95 ? -15.439 -6.261 12.219 1.00 82.38 95 ALA A CA 1
ATOM 766 C C . ALA A 1 95 ? -15.006 -5.694 13.574 1.00 82.38 95 ALA A C 1
ATOM 768 O O . ALA A 1 95 ? -13.983 -5.014 13.610 1.00 82.38 95 ALA A O 1
ATOM 769 N N . LYS A 1 96 ? -15.700 -5.985 14.684 1.00 86.19 96 LYS A N 1
ATOM 770 C CA . LYS A 1 96 ? -15.312 -5.464 16.009 1.00 86.19 96 LYS A CA 1
ATOM 771 C C . LYS A 1 96 ? -14.028 -6.113 16.520 1.00 86.19 96 LYS A C 1
ATOM 773 O O . LYS A 1 96 ? -13.0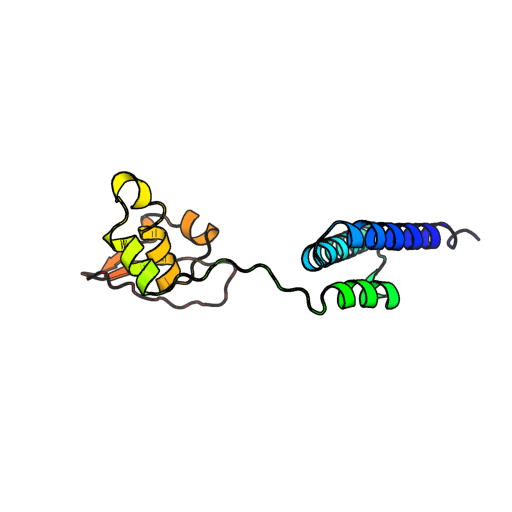48 -5.412 16.762 1.00 86.19 96 LYS A O 1
ATOM 778 N N . VAL A 1 97 ? -13.993 -7.444 16.585 1.00 82.50 97 VAL A N 1
ATOM 779 C CA . VAL A 1 97 ? -12.812 -8.206 17.028 1.00 82.50 97 VAL A CA 1
ATOM 780 C C . VAL A 1 97 ? -11.601 -7.917 16.132 1.00 82.50 97 VAL A C 1
ATOM 782 O O . VAL A 1 97 ? -10.516 -7.593 16.614 1.00 82.50 97 VAL A O 1
ATOM 785 N N . VAL A 1 98 ? -11.797 -7.922 14.810 1.00 83.69 98 VAL A N 1
ATOM 786 C CA . VAL A 1 98 ? -10.746 -7.578 13.839 1.00 83.69 98 VAL A CA 1
ATOM 787 C C . VAL A 1 98 ? -10.251 -6.139 14.010 1.00 83.69 98 VAL A C 1
ATOM 789 O O . VAL A 1 98 ? -9.048 -5.906 13.914 1.00 83.69 98 VAL A O 1
ATOM 792 N N . ALA A 1 99 ? -11.134 -5.166 14.261 1.00 85.12 99 ALA A N 1
ATOM 793 C CA . ALA A 1 99 ? -10.725 -3.780 14.494 1.00 85.12 99 ALA A CA 1
ATOM 794 C C . ALA A 1 99 ? -9.841 -3.659 15.740 1.00 85.12 99 ALA A C 1
ATOM 796 O O . ALA A 1 99 ? -8.784 -3.037 15.669 1.00 85.12 99 ALA A O 1
ATOM 797 N N . VAL A 1 100 ? -10.225 -4.312 16.839 1.00 81.75 100 VAL A N 1
ATOM 798 C CA . VAL A 1 100 ? -9.451 -4.347 18.086 1.00 81.75 100 VAL A CA 1
ATOM 799 C C . VAL A 1 100 ? -8.063 -4.948 17.849 1.00 81.75 100 VAL A C 1
ATOM 801 O O . VAL A 1 100 ? -7.050 -4.315 18.149 1.00 81.75 100 VAL A O 1
ATOM 804 N N . PHE A 1 101 ? -7.986 -6.115 17.208 1.00 79.12 101 PHE A N 1
ATOM 805 C CA . PHE A 1 101 ? -6.704 -6.746 16.889 1.00 79.12 101 PHE A CA 1
ATOM 806 C C . PHE A 1 101 ? -5.825 -5.901 15.961 1.00 79.12 101 PHE A C 1
ATOM 808 O O . PHE A 1 101 ? -4.606 -5.824 16.149 1.00 79.12 101 PHE A O 1
ATOM 815 N N . ARG A 1 102 ? -6.427 -5.220 14.979 1.00 79.69 102 ARG A N 1
ATOM 816 C CA . ARG A 1 102 ? -5.707 -4.288 14.103 1.00 79.69 102 ARG A CA 1
ATOM 817 C C . ARG A 1 102 ? -5.167 -3.081 14.853 1.00 79.69 102 ARG A C 1
ATOM 819 O O . ARG A 1 102 ? -4.080 -2.635 14.519 1.00 79.69 102 ARG A O 1
ATOM 826 N N . LEU A 1 103 ? -5.874 -2.557 15.846 1.00 78.50 103 LEU A N 1
ATOM 827 C CA . LEU A 1 103 ? -5.396 -1.407 16.617 1.00 78.50 103 LEU A CA 1
ATOM 828 C C . LEU A 1 103 ? -4.223 -1.776 17.518 1.00 78.50 103 LEU A C 1
ATOM 830 O O . LEU A 1 103 ? -3.233 -1.053 17.547 1.00 78.50 103 LEU A O 1
ATOM 834 N N . PHE A 1 104 ? -4.310 -2.915 18.207 1.00 72.94 104 PHE A N 1
ATOM 835 C CA . PHE A 1 104 ? -3.285 -3.317 19.170 1.00 72.94 104 PHE A CA 1
ATOM 836 C C . PHE A 1 104 ? -1.990 -3.818 18.525 1.00 72.94 104 PHE A C 1
ATOM 838 O O . PHE A 1 104 ? -0.916 -3.616 19.084 1.00 72.94 104 PHE A O 1
ATOM 845 N N . ARG A 1 105 ? -2.061 -4.471 17.357 1.00 67.06 105 ARG A N 1
ATOM 846 C CA . ARG A 1 105 ? -0.882 -5.081 16.709 1.00 67.06 105 ARG A CA 1
ATOM 847 C C . ARG A 1 105 ? -0.600 -4.589 15.289 1.00 67.06 105 ARG A C 1
ATOM 849 O O . ARG A 1 105 ? 0.336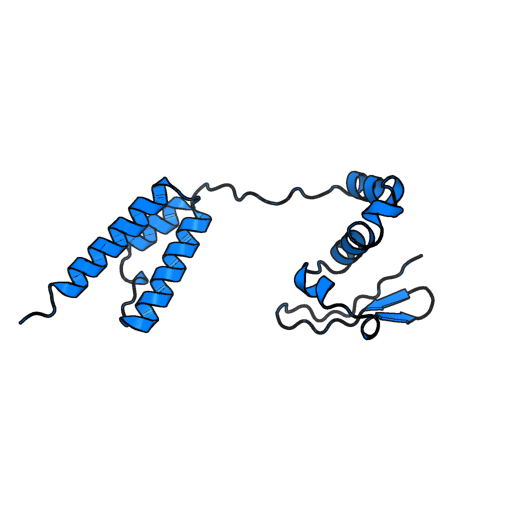 -5.088 14.672 1.00 67.06 105 ARG A O 1
ATOM 856 N N . ALA A 1 106 ? -1.391 -3.654 14.754 1.00 68.94 106 ALA A N 1
ATOM 857 C CA . ALA A 1 106 ? -1.312 -3.220 13.352 1.00 68.94 106 ALA A CA 1
ATOM 858 C C . ALA A 1 106 ? -1.326 -4.398 12.352 1.00 68.94 106 ALA A C 1
ATOM 860 O O . ALA A 1 106 ? -0.692 -4.329 11.298 1.00 68.94 106 ALA A O 1
ATOM 861 N N . LEU A 1 107 ? -2.037 -5.485 12.689 1.00 75.25 107 LEU A N 1
ATOM 862 C CA . LEU A 1 107 ? -2.034 -6.715 11.895 1.00 75.25 107 LEU A CA 1
ATOM 863 C C . LEU A 1 107 ? -2.620 -6.492 10.504 1.00 75.25 107 LEU A C 1
ATOM 865 O O . LEU A 1 107 ? -3.684 -5.883 10.335 1.00 75.25 107 LEU A O 1
ATOM 869 N N . ARG A 1 108 ? -1.961 -7.061 9.495 1.00 78.19 108 ARG A N 1
ATOM 870 C CA . ARG A 1 108 ? -2.504 -7.119 8.138 1.00 78.19 108 ARG A CA 1
ATOM 871 C C . ARG A 1 108 ? -3.652 -8.127 8.064 1.00 78.19 108 ARG A C 1
ATOM 873 O O . ARG A 1 108 ? -3.751 -9.060 8.857 1.00 78.19 108 ARG A O 1
ATOM 880 N N . CYS A 1 109 ? -4.544 -7.954 7.088 1.00 80.31 109 CYS A N 1
ATOM 881 C CA . CYS A 1 109 ? -5.694 -8.847 6.906 1.00 80.31 109 CYS A CA 1
ATOM 882 C C . CYS A 1 109 ? -5.286 -10.318 6.740 1.00 80.31 109 CYS A C 1
ATOM 884 O O . CYS A 1 109 ? -5.973 -11.203 7.242 1.00 80.31 109 CYS A O 1
ATOM 886 N N . ASP A 1 110 ? -4.178 -10.571 6.045 1.00 82.19 110 ASP A N 1
ATOM 887 C CA . ASP A 1 110 ? -3.657 -11.913 5.796 1.00 82.19 110 ASP A CA 1
ATOM 888 C C . ASP A 1 110 ? -3.023 -12.550 7.039 1.00 82.19 110 ASP A C 1
ATOM 890 O O . ASP A 1 110 ? -2.999 -13.773 7.142 1.00 82.19 110 ASP A O 1
ATOM 894 N N . GLU A 1 111 ? -2.530 -11.743 7.978 1.00 78.69 111 GLU A N 1
ATOM 895 C CA . GLU A 1 111 ? -2.023 -12.205 9.274 1.00 78.69 111 GLU A CA 1
ATOM 896 C C . GLU A 1 111 ? -3.185 -12.602 10.189 1.00 78.69 111 GLU A C 1
ATOM 898 O O . GLU A 1 111 ? -3.142 -13.664 10.802 1.00 78.69 111 GLU A O 1
ATOM 903 N N . ILE A 1 112 ? -4.264 -11.811 10.206 1.00 79.88 112 ILE A N 1
ATOM 904 C CA . ILE A 1 112 ? -5.471 -12.110 10.993 1.00 79.88 112 ILE A CA 1
ATOM 905 C C . ILE A 1 112 ? -6.154 -13.384 10.496 1.00 79.88 112 ILE A C 1
ATOM 907 O O . ILE A 1 112 ? -6.573 -14.204 11.301 1.00 79.88 112 ILE A O 1
ATOM 911 N N . TYR A 1 113 ? -6.234 -13.586 9.179 1.00 81.62 113 TYR A N 1
ATOM 912 C CA . TYR A 1 113 ? -6.839 -14.795 8.609 1.00 81.62 113 TYR A CA 1
ATOM 913 C C . TYR A 1 113 ? -6.082 -16.084 8.974 1.00 81.62 113 TYR A C 1
ATOM 915 O O . TYR A 1 113 ? -6.664 -17.164 8.981 1.00 81.62 113 TYR A O 1
ATOM 923 N N . LYS A 1 114 ? -4.781 -15.985 9.266 1.00 81.25 114 LYS A N 1
ATOM 924 C CA . LYS A 1 114 ? -3.937 -17.132 9.630 1.00 81.25 114 LYS A CA 1
ATOM 925 C C . LYS A 1 114 ? -3.923 -17.419 11.130 1.00 81.25 114 LYS A C 1
ATOM 927 O O . LYS A 1 114 ? -3.304 -18.404 11.520 1.00 81.25 114 LYS A O 1
ATOM 932 N N . LEU A 1 115 ? -4.562 -16.580 11.949 1.00 78.25 115 LEU A N 1
ATOM 933 C CA . LEU A 1 115 ? -4.669 -16.816 13.384 1.00 78.25 115 LEU A CA 1
ATOM 934 C C . LEU A 1 115 ? -5.491 -18.072 13.646 1.00 78.25 115 LEU A C 1
ATOM 936 O O . LEU A 1 115 ? -6.619 -18.208 13.169 1.00 78.25 115 LEU A O 1
ATOM 940 N N . THR A 1 116 ? -4.932 -18.969 14.445 1.00 78.81 116 THR A N 1
ATOM 941 C CA . THR A 1 116 ? -5.642 -20.132 14.962 1.00 78.81 116 THR A CA 1
ATOM 942 C C . THR A 1 116 ? -5.804 -20.023 16.471 1.00 78.81 116 THR A C 1
ATOM 944 O O . THR A 1 116 ? -5.081 -19.293 17.141 1.00 78.81 116 THR A O 1
ATOM 947 N N . ILE A 1 117 ? -6.746 -20.785 17.030 1.00 78.94 117 ILE A N 1
ATOM 948 C CA . ILE A 1 117 ? -7.004 -20.816 18.482 1.00 78.94 117 ILE A CA 1
ATOM 949 C C . ILE A 1 117 ? -5.740 -21.225 19.260 1.00 78.94 117 ILE A C 1
ATOM 951 O O . ILE A 1 117 ? -5.537 -20.794 20.383 1.00 78.94 117 ILE A O 1
ATOM 955 N N . LYS A 1 118 ? -4.848 -22.004 18.633 1.00 80.00 118 LYS A N 1
ATOM 956 C CA . LYS A 1 118 ? -3.572 -22.441 19.220 1.00 80.00 118 LYS A CA 1
ATOM 957 C C . LYS A 1 118 ? -2.563 -21.308 19.407 1.00 80.00 118 LYS A C 1
ATOM 959 O O . LYS A 1 118 ? -1.623 -21.462 20.174 1.00 80.00 118 LYS A O 1
ATOM 964 N N . ASP A 1 119 ? -2.739 -20.209 18.681 1.00 73.31 119 ASP A N 1
ATOM 965 C CA . ASP A 1 119 ? -1.845 -19.053 18.730 1.00 73.31 119 ASP A CA 1
ATOM 966 C C . ASP A 1 119 ? -2.256 -18.058 19.828 1.00 73.31 119 ASP A C 1
ATOM 968 O O . ASP A 1 119 ? -1.564 -17.060 20.045 1.00 73.31 119 ASP A O 1
ATOM 972 N N . VAL A 1 120 ? -3.382 -18.315 20.506 1.00 74.69 120 VAL A N 1
ATOM 973 C CA . VAL A 1 120 ? -3.944 -17.490 21.576 1.00 74.69 120 VAL A CA 1
ATOM 974 C C . VAL A 1 120 ? -3.755 -18.213 22.904 1.00 74.69 120 VAL A C 1
ATOM 976 O O . VAL A 1 120 ? -4.327 -19.276 23.128 1.00 74.69 120 VAL A O 1
ATOM 979 N N . ASN A 1 121 ? -2.968 -17.609 23.787 1.00 75.56 121 ASN A N 1
ATOM 980 C CA . ASN A 1 121 ? -2.791 -18.053 25.160 1.00 75.56 121 ASN A CA 1
ATOM 981 C C . ASN A 1 121 ? -3.503 -17.084 26.102 1.00 75.56 121 ASN A C 1
ATOM 983 O O . ASN A 1 121 ? -3.409 -15.865 25.947 1.00 75.56 121 ASN A O 1
ATOM 987 N N . GLU A 1 122 ? -4.188 -17.635 27.093 1.00 75.19 122 GLU A N 1
ATOM 988 C CA . GLU A 1 122 ? -4.831 -16.877 28.162 1.00 75.19 122 GLU A CA 1
ATOM 989 C C . GLU A 1 122 ? -3.955 -16.940 29.413 1.00 75.19 122 GLU A C 1
ATOM 991 O O . GLU A 1 122 ? -3.698 -18.016 29.951 1.00 75.19 122 GLU A O 1
ATOM 996 N N . GLU A 1 123 ? -3.499 -15.780 29.880 1.00 75.50 123 GLU A N 1
ATOM 997 C CA . GLU A 1 123 ? -2.827 -15.632 31.170 1.00 75.50 123 GLU A CA 1
ATOM 998 C C . GLU A 1 123 ? -3.624 -14.641 32.030 1.00 75.50 123 GLU A C 1
ATOM 1000 O O . GLU A 1 123 ? -3.437 -13.424 31.978 1.00 75.50 123 GLU A O 1
ATOM 1005 N N . GLY A 1 124 ? -4.572 -15.164 32.816 1.00 74.19 124 GLY A N 1
ATOM 1006 C CA . GLY A 1 124 ? -5.454 -14.352 33.659 1.00 74.19 124 GLY A CA 1
ATOM 1007 C C . GLY A 1 124 ? -6.383 -13.455 32.833 1.00 74.19 124 GLY A C 1
ATOM 1008 O O . GLY A 1 124 ? -7.137 -13.945 32.001 1.00 74.19 124 GLY A O 1
ATOM 1009 N N . SER A 1 125 ? -6.329 -12.137 33.056 1.00 72.50 125 SER A N 1
ATOM 1010 C CA . SER A 1 125 ? -7.089 -11.123 32.292 1.00 72.50 125 SER A CA 1
ATOM 1011 C C . SER A 1 125 ? -6.362 -10.648 31.023 1.00 72.50 125 SER A C 1
ATOM 1013 O O . SER A 1 125 ? -6.679 -9.601 30.455 1.00 72.50 125 SER A O 1
ATOM 1015 N N . VAL A 1 126 ? -5.325 -11.368 30.597 1.00 68.44 126 VAL A N 1
ATOM 1016 C CA . VAL A 1 126 ? -4.484 -10.991 29.462 1.00 68.44 126 VAL A CA 1
ATOM 1017 C C . VAL A 1 126 ? -4.539 -12.077 28.397 1.00 68.44 126 VAL A C 1
ATOM 1019 O O . VAL A 1 126 ? -4.255 -13.245 28.653 1.00 68.44 126 VAL A O 1
ATOM 1022 N N . LEU A 1 127 ? -4.856 -11.664 27.172 1.00 67.50 127 LEU A N 1
ATOM 1023 C CA . LEU A 1 127 ? -4.747 -12.478 25.971 1.00 67.50 127 LEU A CA 1
ATOM 1024 C C . LEU A 1 127 ? -3.373 -12.250 25.336 1.00 67.50 127 LEU A C 1
ATOM 1026 O O . LEU A 1 127 ? -3.045 -11.163 24.851 1.00 67.50 127 LEU A O 1
ATOM 1030 N N . ILE A 1 128 ? -2.549 -13.291 25.317 1.00 69.81 128 ILE A N 1
ATOM 1031 C CA . ILE A 1 128 ? -1.234 -13.284 24.683 1.00 69.81 128 ILE A CA 1
ATOM 1032 C C . ILE A 1 128 ? -1.349 -14.012 23.351 1.00 69.81 128 ILE A C 1
ATOM 1034 O O . ILE A 1 128 ? -1.550 -15.220 23.292 1.00 69.81 128 ILE A O 1
ATOM 1038 N N . MET A 1 129 ? -1.178 -13.272 22.259 1.00 66.88 129 MET A N 1
ATOM 1039 C CA . MET A 1 129 ? -1.173 -13.856 20.921 1.00 66.88 129 MET A CA 1
ATOM 1040 C C . MET A 1 129 ? 0.244 -13.976 20.375 1.00 66.88 129 MET A C 1
ATOM 1042 O O . MET A 1 129 ? 0.946 -12.969 20.181 1.00 66.88 129 MET A O 1
ATOM 1046 N N . THR A 1 130 ? 0.628 -15.205 20.048 1.00 65.25 130 THR A N 1
ATOM 1047 C CA . THR A 1 130 ? 1.934 -15.534 19.479 1.00 65.25 130 THR A CA 1
ATOM 1048 C C . THR A 1 130 ? 1.795 -15.746 17.979 1.00 65.25 130 THR A C 1
ATOM 1050 O O . THR A 1 130 ? 1.372 -16.794 17.514 1.00 65.25 130 THR A O 1
ATOM 1053 N N . LEU A 1 131 ? 2.162 -14.733 17.196 1.00 65.31 131 LEU A N 1
ATOM 1054 C CA . LEU A 1 131 ? 2.110 -14.785 15.734 1.00 65.31 131 LEU A CA 1
ATOM 1055 C C . LEU A 1 131 ? 3.500 -15.015 15.141 1.00 65.31 131 LEU A C 1
ATOM 1057 O O . LEU A 1 131 ? 4.404 -14.202 15.338 1.00 65.31 131 LEU A O 1
ATOM 1061 N N . SER A 1 132 ? 3.647 -16.071 14.340 1.00 58.28 132 SER A N 1
ATOM 1062 C CA . SER A 1 132 ? 4.837 -16.285 13.510 1.00 58.28 132 SER A CA 1
ATOM 1063 C C . SER A 1 132 ? 4.730 -15.467 12.216 1.00 58.28 132 SER A C 1
ATOM 1065 O O . SER A 1 132 ? 4.161 -15.899 11.212 1.00 58.28 132 SER A O 1
ATOM 1067 N N . ILE A 1 133 ? 5.242 -14.236 12.246 1.00 60.84 133 ILE A N 1
ATOM 1068 C CA . ILE A 1 133 ? 5.291 -13.347 11.079 1.00 60.84 133 ILE A CA 1
ATOM 1069 C C . ILE A 1 133 ? 6.467 -13.711 10.161 1.00 60.84 133 ILE A C 1
ATOM 1071 O O . ILE A 1 133 ? 7.608 -13.809 10.600 1.00 60.84 133 ILE A O 1
ATOM 1075 N N . LYS A 1 134 ? 6.205 -13.872 8.856 1.00 53.97 134 LYS A N 1
ATOM 1076 C CA . LYS A 1 134 ? 7.252 -14.142 7.846 1.00 53.97 134 LYS A CA 1
ATOM 1077 C C . LYS A 1 134 ? 7.774 -12.889 7.127 1.00 53.97 134 LYS A C 1
ATOM 1079 O O . LYS A 1 134 ? 8.754 -12.995 6.401 1.00 53.97 134 LYS A O 1
ATOM 1084 N N . GLN A 1 135 ? 7.112 -11.731 7.254 1.00 53.16 135 GLN A N 1
ATOM 1085 C CA . GLN A 1 135 ? 7.330 -10.596 6.333 1.00 53.16 135 GLN A CA 1
ATOM 1086 C C . GLN A 1 135 ? 7.500 -9.208 6.984 1.00 53.16 135 GLN A C 1
ATOM 1088 O O . GLN A 1 135 ? 7.756 -8.245 6.265 1.00 53.16 135 GLN A O 1
ATOM 1093 N N . THR A 1 136 ? 7.413 -9.065 8.312 1.00 44.41 136 THR A N 1
ATOM 1094 C CA . THR A 1 136 ? 7.574 -7.758 8.982 1.00 44.41 136 THR A CA 1
ATOM 1095 C C . THR A 1 136 ? 8.607 -7.870 10.106 1.00 44.41 136 THR A C 1
ATOM 1097 O O . THR A 1 136 ? 8.465 -8.719 10.978 1.00 44.41 136 THR A O 1
ATOM 1100 N N . MET A 1 137 ? 9.653 -7.033 10.103 1.00 33.97 137 MET A N 1
ATOM 1101 C CA . MET A 1 137 ? 10.645 -6.948 11.191 1.00 33.97 137 MET A CA 1
ATOM 1102 C C . MET A 1 137 ? 10.055 -6.241 12.422 1.00 33.97 137 MET A C 1
ATOM 1104 O O . MET A 1 137 ? 10.458 -5.131 12.747 1.00 33.97 137 MET A O 1
ATOM 1108 N N . ILE A 1 138 ? 9.072 -6.839 13.094 1.00 43.06 138 ILE A N 1
ATOM 1109 C CA . ILE A 1 138 ? 8.692 -6.415 14.449 1.00 43.06 138 ILE A CA 1
ATOM 1110 C C . ILE A 1 138 ? 8.388 -7.670 15.270 1.00 43.06 138 ILE A C 1
ATOM 1112 O O . ILE A 1 138 ? 7.245 -8.096 15.413 1.00 43.06 138 IL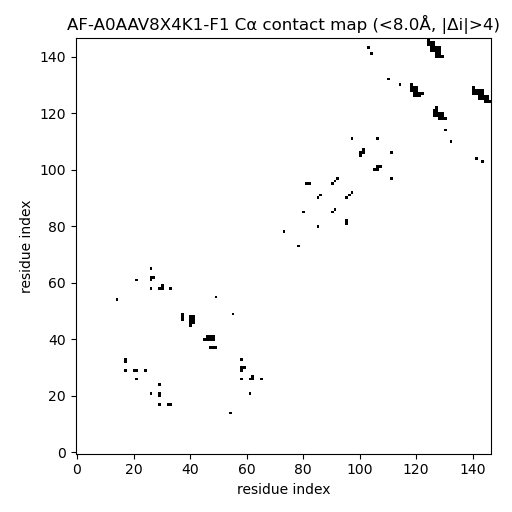E A O 1
ATOM 1116 N N . PHE A 1 139 ? 9.451 -8.291 15.782 1.00 40.25 139 PHE A N 1
ATOM 1117 C CA . PHE A 1 139 ? 9.375 -9.253 16.879 1.00 40.25 139 PHE A CA 1
ATOM 1118 C C . PHE A 1 139 ? 9.133 -8.458 18.165 1.00 40.25 139 PHE A C 1
ATOM 1120 O O . PHE A 1 139 ? 10.082 -8.062 18.837 1.00 40.25 139 PHE A O 1
ATOM 1127 N N . LEU A 1 140 ? 7.877 -8.173 18.502 1.00 44.06 140 LEU A N 1
ATOM 1128 C CA . LEU A 1 140 ? 7.558 -7.772 19.868 1.00 44.06 140 LEU A CA 1
ATOM 1129 C C . LEU A 1 140 ? 6.373 -8.605 20.367 1.00 44.06 140 LEU A C 1
ATOM 1131 O O . LEU A 1 140 ? 5.285 -8.512 19.789 1.00 44.06 140 LEU A O 1
ATOM 1135 N N . PRO A 1 141 ? 6.560 -9.449 21.398 1.00 42.78 141 PRO A N 1
ATOM 1136 C CA . PRO A 1 141 ? 5.436 -10.014 22.119 1.00 42.78 141 PRO A CA 1
ATOM 1137 C C . PRO A 1 141 ? 4.745 -8.851 22.835 1.00 42.78 141 PRO A C 1
ATOM 1139 O O . PRO A 1 141 ? 5.283 -8.289 23.782 1.00 42.78 141 PRO A O 1
ATOM 1142 N N . LEU A 1 142 ? 3.586 -8.436 22.330 1.00 50.09 142 LEU A N 1
ATOM 1143 C CA . LEU A 1 142 ? 2.748 -7.451 23.000 1.00 50.09 142 LEU A CA 1
ATOM 1144 C C . LEU A 1 142 ? 1.534 -8.184 23.569 1.00 50.09 142 LEU A C 1
ATOM 1146 O O . LEU A 1 142 ? 0.750 -8.769 22.817 1.00 50.09 142 LEU A O 1
ATOM 1150 N N . SER A 1 143 ? 1.438 -8.192 24.896 1.00 50.31 143 SER A N 1
ATOM 1151 C CA . SER A 1 143 ? 0.308 -8.705 25.665 1.00 50.31 143 SER A CA 1
ATOM 1152 C C . SER A 1 143 ? -0.927 -7.837 25.422 1.00 50.31 143 SER A C 1
ATOM 1154 O O . SER A 1 143 ? -0.844 -6.612 25.526 1.00 50.31 143 SER A O 1
ATOM 1156 N N . LEU A 1 144 ? -2.069 -8.446 25.109 1.00 50.03 144 LEU A N 1
ATOM 1157 C CA . LEU A 1 144 ? -3.335 -7.743 24.939 1.00 50.03 144 LEU A CA 1
ATOM 1158 C C . LEU A 1 144 ? -4.146 -7.919 26.227 1.00 50.03 144 LEU A C 1
ATOM 1160 O O . LEU A 1 144 ? -4.725 -8.972 26.464 1.00 50.03 144 LEU A O 1
ATOM 1164 N N . THR A 1 145 ? -4.163 -6.905 27.088 1.00 38.84 145 THR A N 1
ATOM 1165 C CA . THR A 1 145 ? -5.021 -6.910 28.281 1.00 38.84 145 THR A CA 1
ATOM 1166 C C . THR A 1 145 ? -6.447 -6.581 27.856 1.00 38.84 145 THR A C 1
ATOM 1168 O O . THR A 1 145 ? -6.706 -5.468 27.397 1.00 38.84 145 THR A O 1
ATOM 1171 N N . VAL A 1 146 ? -7.364 -7.540 27.982 1.00 44.47 146 VAL A N 1
ATOM 1172 C CA . VAL A 1 146 ? -8.803 -7.284 27.855 1.00 44.47 146 VAL A CA 1
ATOM 1173 C C . VAL A 1 146 ? -9.343 -7.197 29.277 1.00 44.47 146 VAL A C 1
ATOM 1175 O O . VAL A 1 146 ? -9.335 -8.194 29.992 1.00 44.47 146 VAL A O 1
ATOM 1178 N N . LEU A 1 147 ? -9.719 -5.986 29.698 1.00 33.72 147 LEU A N 1
ATOM 1179 C CA . LEU A 1 147 ? -10.436 -5.743 30.955 1.00 33.72 147 LEU A CA 1
ATOM 1180 C C . LEU A 1 147 ? -11.914 -6.104 30.805 1.00 33.72 147 LEU A C 1
ATOM 1182 O O . LEU A 1 147 ? -12.484 -5.750 29.746 1.00 33.72 147 LEU A O 1
#

Sequence (147 aa):
MNSGSATGKLFQIIVYVVIYFSFFVVPSTLWVYYSMLRSTIGIFENINIKAFQKLYAFVKMQNVGNKVKKAKILSDGELKKFLIEARDEVYLLAAKVVAVFRLFRALRCDEIYKLTIKDVNEEGSVLIMTLSIKQTMIFLPLSLTVL

Foldseek 3Di:
DPPPPPVVVVLVVLLVVLVVVLVVDQLVVSVVVNVVCQVVCCVPVVDHPVVVVVSVVVSVVSCVPRDDDDDDDDDPVNLVCCLPPPDCVPAVPPHNVVVLVCVQPVDDPVQVVPDDPVQWDDDDQWTWGHGDDPPDPDPDRDIHRDD

Mean predicted aligned error: 11.0 Å

Solvent-accessible surface area (backbone atoms only — not comparable to full-atom values): 9086 Å² total; per-residue (Å²): 142,76,80,73,58,62,62,53,50,52,51,51,49,52,52,50,53,54,56,56,45,56,80,77,43,58,41,71,56,44,48,49,52,53,51,49,51,37,53,52,39,35,70,77,68,68,42,66,58,77,76,42,54,69,62,50,48,49,57,54,54,55,43,63,88,62,78,77,88,69,80,86,79,77,48,73,66,58,46,50,48,48,65,68,71,50,60,53,96,80,33,38,72,81,47,44,52,45,48,53,51,31,68,78,65,66,52,50,73,73,57,60,72,66,62,51,78,87,34,53,44,78,61,88,63,26,44,37,60,63,78,89,72,90,85,62,102,70,96,65,92,62,75,42,72,58,130

Secondary structure (DSSP, 8-state):
--TTTHHHHHHHHHHHHHHHHHTTS-HHHHHHHHHHHHHHHHHHT---GGG-HHHHHHHHHHTTT----PPPPPPHHHHHHHHHHS-HHHHIIIIIIHHHHHHHH---HHHHHT--GGGEEEETTEEEE----SS-------EEE--

InterPro domains:
  IPR011010 DNA breaking-rejoining enzyme, catalytic core [SSF56349] (27-129)

Radius of gyration: 24.2 Å; Cα contacts (8 Å, |Δi|>4): 82; chains: 1; bounding box: 50×38×74 Å

pLDDT: mean 78.87, std 15.3, range [33.72, 94.0]